Protein AF-A0A4V2XIB9-F1 (afdb_monomer_lite)

pLDDT: mean 86.99, std 10.64, range [28.17, 97.19]

Structure (mmCIF, N/CA/C/O backbone):
data_AF-A0A4V2XIB9-F1
#
_entry.id   AF-A0A4V2XIB9-F1
#
loop_
_atom_site.group_PDB
_atom_site.id
_atom_site.type_symbol
_atom_site.label_atom_id
_atom_site.label_alt_id
_atom_site.label_comp_id
_atom_site.label_asym_id
_atom_site.label_entity_id
_atom_site.label_seq_id
_atom_site.pdbx_PDB_ins_code
_atom_site.Cartn_x
_atom_site.Cartn_y
_atom_site.Cartn_z
_atom_site.occupancy
_atom_site.B_iso_or_equiv
_atom_site.auth_seq_id
_atom_site.auth_comp_id
_atom_site.auth_asym_id
_atom_site.auth_atom_id
_atom_site.pdbx_PDB_model_num
ATOM 1 N N . MET A 1 1 ? -15.356 -2.562 -6.612 1.00 30.31 1 MET A N 1
ATOM 2 C CA . MET A 1 1 ? -15.425 -3.950 -7.113 1.00 30.31 1 MET A CA 1
ATOM 3 C C . MET A 1 1 ? -16.083 -4.774 -6.014 1.00 30.31 1 MET A C 1
ATOM 5 O O . MET A 1 1 ? -15.637 -4.675 -4.880 1.00 30.31 1 MET A O 1
ATOM 9 N N . SER A 1 2 ? -17.211 -5.420 -6.312 1.00 28.17 2 SER A N 1
ATOM 10 C CA . SER A 1 2 ? -18.119 -6.075 -5.354 1.00 28.17 2 SER A CA 1
ATOM 11 C C . SER A 1 2 ? -17.688 -7.509 -5.031 1.00 28.17 2 SER A C 1
ATOM 13 O O . SER A 1 2 ? -17.329 -8.246 -5.949 1.00 28.17 2 SER A O 1
ATOM 15 N N . ILE A 1 3 ? -17.762 -7.908 -3.758 1.00 40.94 3 ILE A N 1
ATOM 16 C CA . ILE A 1 3 ? -17.517 -9.272 -3.271 1.00 40.94 3 ILE A CA 1
ATOM 17 C C . ILE A 1 3 ? -18.673 -9.678 -2.343 1.00 40.94 3 ILE A C 1
ATOM 19 O O . ILE A 1 3 ? -18.786 -9.161 -1.237 1.00 40.94 3 ILE A O 1
ATOM 23 N N . GLY A 1 4 ? -19.493 -10.640 -2.779 1.00 42.69 4 GLY A N 1
ATOM 24 C CA . GLY A 1 4 ? -20.603 -11.211 -2.004 1.00 42.69 4 GLY A CA 1
ATOM 25 C C . GLY A 1 4 ? -21.955 -11.085 -2.711 1.00 42.69 4 GLY A C 1
ATOM 26 O O . GLY A 1 4 ? -22.226 -10.094 -3.397 1.00 42.69 4 GLY A O 1
ATOM 27 N N . ALA A 1 5 ? -22.808 -12.109 -2.582 1.00 45.88 5 ALA A N 1
ATOM 28 C CA . ALA A 1 5 ? -24.185 -12.048 -3.068 1.00 45.88 5 ALA A CA 1
ATOM 29 C C . ALA A 1 5 ? -24.869 -10.811 -2.455 1.00 45.88 5 ALA A C 1
ATOM 31 O O . ALA A 1 5 ? -24.861 -10.668 -1.238 1.00 45.88 5 ALA A O 1
ATOM 32 N N . ASN A 1 6 ? -25.429 -9.939 -3.304 1.00 56.75 6 ASN A N 1
ATOM 33 C CA . ASN A 1 6 ? -26.055 -8.635 -2.991 1.00 56.75 6 ASN A CA 1
ATOM 34 C C . ASN A 1 6 ? -25.164 -7.377 -3.043 1.00 56.75 6 ASN A C 1
ATOM 36 O O . ASN A 1 6 ? -25.644 -6.295 -2.718 1.00 56.75 6 ASN A O 1
ATOM 40 N N . GLY A 1 7 ? -23.924 -7.459 -3.538 1.00 69.81 7 GLY A N 1
ATOM 41 C CA . GLY A 1 7 ? -23.110 -6.254 -3.770 1.00 69.81 7 GLY A CA 1
ATOM 42 C C . GLY A 1 7 ? -22.347 -5.757 -2.541 1.00 69.81 7 GLY A C 1
ATOM 43 O O . GLY A 1 7 ? -21.895 -4.611 -2.529 1.00 69.81 7 GLY A O 1
ATOM 44 N N . ASP A 1 8 ? -22.169 -6.628 -1.549 1.00 83.38 8 ASP A N 1
ATOM 45 C CA . ASP A 1 8 ? -21.283 -6.399 -0.412 1.00 83.38 8 ASP A CA 1
ATOM 46 C C . ASP A 1 8 ? -19.853 -6.096 -0.893 1.00 83.38 8 ASP A C 1
ATOM 48 O O . ASP A 1 8 ? -19.409 -6.528 -1.964 1.00 83.38 8 ASP A O 1
ATOM 52 N N . TYR A 1 9 ? -19.130 -5.272 -0.140 1.00 82.94 9 TYR A N 1
ATOM 53 C CA . TYR A 1 9 ? -17.723 -4.984 -0.403 1.00 82.94 9 TYR A CA 1
ATOM 54 C C . TYR A 1 9 ? -17.053 -4.374 0.820 1.00 82.94 9 TYR A C 1
ATOM 56 O O . TYR A 1 9 ? -17.678 -3.673 1.613 1.00 82.94 9 TYR A O 1
ATOM 64 N N . LYS A 1 10 ? -15.735 -4.554 0.908 1.00 84.88 10 LYS A N 1
ATOM 65 C CA . LYS A 1 10 ? -14.874 -3.748 1.769 1.00 84.88 10 LYS A CA 1
ATOM 66 C C . LYS A 1 10 ? -13.883 -2.990 0.899 1.00 84.88 10 LYS A C 1
ATOM 68 O O . LYS A 1 10 ? -13.186 -3.585 0.083 1.00 84.88 10 LYS A O 1
ATOM 73 N N . HIS A 1 11 ? -13.838 -1.675 1.055 1.00 87.00 11 HIS A N 1
ATOM 74 C CA . HIS A 1 11 ? -12.907 -0.805 0.352 1.00 87.00 11 HIS A CA 1
ATOM 75 C C . HIS A 1 11 ? -12.132 0.023 1.369 1.00 87.00 11 HIS A C 1
ATOM 77 O O . HIS A 1 11 ? -12.734 0.739 2.164 1.00 87.00 11 HIS A O 1
ATOM 83 N N . ALA A 1 12 ? -10.807 -0.080 1.343 1.00 85.88 12 ALA A N 1
ATOM 84 C CA . ALA A 1 12 ? -9.916 0.735 2.154 1.00 85.88 12 ALA A CA 1
ATOM 85 C C . ALA A 1 12 ? -9.068 1.612 1.230 1.00 85.88 12 ALA A C 1
ATOM 87 O O . ALA A 1 12 ? -8.475 1.114 0.272 1.00 85.88 12 ALA A O 1
ATOM 88 N N . ALA A 1 13 ? -9.030 2.909 1.517 1.00 86.81 13 ALA A N 1
ATOM 89 C CA . ALA A 1 13 ? -8.199 3.882 0.827 1.00 86.81 13 ALA A CA 1
ATOM 90 C C . ALA A 1 13 ? -7.360 4.632 1.859 1.00 86.81 13 ALA A C 1
ATOM 92 O O . ALA A 1 13 ? -7.905 5.214 2.797 1.00 86.81 13 ALA A O 1
ATOM 93 N N . GLU A 1 14 ? -6.043 4.633 1.678 1.00 85.75 14 GLU A N 1
ATOM 94 C CA . GLU A 1 14 ? -5.107 5.312 2.568 1.00 85.75 14 GLU A CA 1
ATOM 95 C C . GLU A 1 14 ? -4.236 6.284 1.780 1.00 85.75 14 GLU A C 1
ATOM 97 O O . GLU A 1 14 ? -3.678 5.943 0.738 1.00 85.75 14 GLU A O 1
ATOM 102 N N . THR A 1 15 ? -4.097 7.498 2.305 1.00 86.69 15 THR A N 1
ATOM 103 C CA . THR A 1 15 ? -3.163 8.504 1.803 1.00 86.69 15 THR A CA 1
ATOM 104 C C . THR A 1 15 ? -2.201 8.852 2.920 1.00 86.69 15 THR A C 1
ATOM 106 O O . THR A 1 15 ? -2.637 9.286 3.988 1.00 86.69 15 THR A O 1
ATOM 109 N N . ALA A 1 16 ? -0.902 8.708 2.674 1.00 86.81 16 ALA A N 1
ATOM 110 C CA . ALA A 1 16 ? 0.133 9.030 3.643 1.00 86.81 16 ALA A CA 1
ATOM 111 C C . ALA A 1 16 ? 1.246 9.885 3.030 1.00 86.81 16 ALA A C 1
ATOM 113 O O . ALA A 1 16 ? 1.669 9.665 1.897 1.00 86.81 16 ALA A O 1
ATOM 114 N N . SER A 1 17 ? 1.730 10.845 3.814 1.00 87.00 17 SER A N 1
ATOM 115 C CA . SER A 1 17 ? 2.901 11.666 3.512 1.00 87.00 17 SER A CA 1
ATOM 116 C C . SER A 1 17 ? 3.976 11.403 4.553 1.00 87.00 17 SER A C 1
ATOM 118 O O . SER A 1 17 ? 3.699 11.461 5.753 1.00 87.00 17 SER A O 1
ATOM 120 N N . PHE A 1 18 ? 5.202 11.166 4.092 1.00 86.94 18 PHE A N 1
ATOM 121 C CA . PHE A 1 18 ? 6.347 10.854 4.941 1.00 86.94 18 PHE A CA 1
ATOM 122 C C . PHE A 1 18 ? 7.463 11.871 4.726 1.00 86.94 18 PHE A C 1
ATOM 124 O O . PHE A 1 18 ? 7.785 12.234 3.597 1.00 86.94 18 PHE A O 1
ATOM 131 N N . THR A 1 19 ? 8.093 12.275 5.820 1.00 85.38 19 THR A N 1
ATOM 132 C CA . THR A 1 19 ? 9.362 12.998 5.827 1.00 85.38 19 THR A CA 1
ATOM 133 C C . THR A 1 19 ? 10.375 12.090 6.497 1.00 85.38 19 THR A C 1
ATOM 135 O O . THR A 1 19 ? 10.184 11.741 7.656 1.00 85.38 19 THR A O 1
ATOM 138 N N . LEU A 1 20 ? 11.441 11.697 5.798 1.00 80.00 20 LEU A N 1
ATOM 139 C CA . LEU A 1 20 ? 12.481 10.833 6.374 1.00 80.00 20 LEU A CA 1
ATOM 140 C C . LEU A 1 20 ? 13.608 11.641 7.049 1.00 80.00 20 LEU A C 1
ATOM 142 O O . LEU A 1 20 ? 14.178 11.192 8.039 1.00 80.00 20 LEU A O 1
ATOM 146 N N . TYR A 1 21 ? 13.897 12.851 6.557 1.00 77.38 21 TYR A N 1
ATOM 147 C CA . TYR A 1 21 ? 14.995 13.718 7.009 1.00 77.38 21 TYR A CA 1
ATOM 148 C C . TYR A 1 21 ? 14.558 15.202 7.046 1.00 77.38 21 TYR A C 1
ATOM 150 O O . TYR A 1 21 ? 13.732 15.588 6.219 1.00 77.38 21 TYR A O 1
ATOM 158 N N . PRO A 1 22 ? 15.076 16.066 7.956 1.00 79.19 22 PRO A N 1
ATOM 159 C CA . PRO A 1 22 ? 16.029 15.795 9.048 1.00 79.19 22 PRO A CA 1
ATOM 160 C C . PRO A 1 22 ? 15.400 15.145 10.284 1.00 79.19 22 PRO A C 1
ATOM 162 O O . PRO A 1 22 ? 16.111 14.695 11.178 1.00 79.19 22 PRO A O 1
ATOM 165 N N . LYS A 1 23 ? 14.069 15.098 10.356 1.00 82.62 23 LYS A N 1
ATOM 166 C CA . LYS A 1 23 ? 13.323 14.406 11.407 1.00 82.62 23 LYS A CA 1
ATOM 167 C C . LYS A 1 23 ? 12.206 13.604 10.767 1.00 82.62 23 LYS A C 1
ATOM 169 O O . LYS A 1 23 ? 11.521 14.118 9.885 1.00 82.62 23 LYS A O 1
ATOM 174 N N . PHE A 1 24 ? 12.011 12.381 11.254 1.00 84.81 24 PHE A N 1
ATOM 175 C CA . PHE A 1 24 ? 10.921 11.549 10.775 1.00 84.81 24 PHE A CA 1
ATOM 176 C C . PHE A 1 24 ? 9.571 12.158 11.142 1.00 84.81 24 PHE A C 1
ATOM 178 O O . PHE A 1 24 ? 9.319 12.474 12.310 1.00 84.81 24 PHE A O 1
ATOM 185 N N . ALA A 1 25 ? 8.716 12.307 10.140 1.00 90.12 25 ALA A N 1
ATOM 186 C CA . ALA A 1 25 ? 7.326 12.669 10.325 1.00 90.12 25 ALA A CA 1
ATOM 187 C C . ALA A 1 25 ? 6.450 11.875 9.360 1.00 90.12 25 ALA A C 1
ATOM 189 O O . ALA A 1 25 ? 6.860 11.565 8.244 1.00 90.12 25 ALA A O 1
ATOM 190 N N . MET A 1 26 ? 5.234 11.576 9.794 1.00 90.69 26 MET A N 1
ATOM 191 C CA . MET A 1 26 ? 4.232 10.891 8.991 1.00 90.69 26 MET A CA 1
ATOM 192 C C . MET A 1 26 ? 2.880 11.546 9.228 1.00 90.69 26 MET A C 1
ATOM 194 O O . MET A 1 26 ? 2.538 11.870 10.363 1.00 90.69 26 MET A O 1
ATOM 198 N N . ASN A 1 27 ? 2.100 11.719 8.171 1.00 90.62 27 ASN A N 1
ATOM 199 C CA . ASN A 1 27 ? 0.690 12.060 8.271 1.00 90.62 27 ASN A CA 1
ATOM 200 C C . ASN A 1 27 ? -0.087 11.157 7.320 1.00 90.62 27 ASN A C 1
ATOM 202 O O . ASN A 1 27 ? 0.064 11.277 6.107 1.00 90.62 27 ASN A O 1
ATOM 206 N N . ALA A 1 28 ? -0.875 10.249 7.883 1.00 90.62 28 ALA A N 1
ATOM 207 C CA . ALA A 1 28 ? -1.674 9.277 7.162 1.00 90.62 28 ALA A CA 1
ATOM 208 C C . ALA A 1 28 ? -3.156 9.472 7.478 1.00 90.62 28 ALA A C 1
ATOM 210 O O . ALA A 1 28 ? -3.538 9.710 8.625 1.00 90.62 28 ALA A O 1
ATOM 211 N N . THR A 1 29 ? -4.000 9.365 6.459 1.00 91.56 29 THR A N 1
ATOM 212 C CA . THR A 1 29 ? -5.456 9.304 6.587 1.00 91.56 29 THR A CA 1
ATOM 213 C C . THR A 1 29 ? -5.950 8.074 5.846 1.00 91.56 29 THR A C 1
ATOM 215 O O . THR A 1 29 ? -5.715 7.946 4.647 1.00 91.56 29 THR A O 1
ATOM 218 N N . GLY A 1 30 ? -6.637 7.196 6.566 1.00 90.81 30 GLY A N 1
ATOM 219 C CA . GLY A 1 30 ? -7.289 6.011 6.032 1.00 90.81 30 GLY A CA 1
ATOM 220 C C . GLY A 1 30 ? -8.801 6.158 6.071 1.00 90.81 30 GLY A C 1
ATOM 221 O O . GLY A 1 30 ? -9.362 6.712 7.016 1.00 90.81 30 GLY A O 1
ATOM 222 N N . VAL A 1 31 ? -9.477 5.664 5.046 1.00 90.81 31 VAL A N 1
ATOM 223 C CA . VAL A 1 31 ? -10.932 5.567 4.986 1.00 90.81 31 VAL A CA 1
ATOM 224 C C . VAL A 1 31 ? -11.280 4.137 4.621 1.00 90.81 31 VAL A C 1
ATOM 226 O O . VAL A 1 31 ? -10.934 3.676 3.537 1.00 90.81 31 VAL A O 1
ATOM 229 N N . THR A 1 32 ? -11.994 3.456 5.511 1.00 90.12 32 THR A N 1
ATOM 230 C CA . THR A 1 32 ? -12.557 2.132 5.242 1.00 90.12 32 THR A CA 1
ATOM 231 C C . THR A 1 32 ? -14.064 2.247 5.083 1.00 90.12 32 THR A C 1
ATOM 233 O O . THR A 1 32 ? -14.739 2.869 5.903 1.00 90.12 32 THR A O 1
ATOM 236 N N . GLN A 1 33 ? -14.587 1.648 4.023 1.00 90.50 33 GLN A N 1
ATOM 237 C CA . GLN A 1 33 ? -16.006 1.505 3.743 1.00 90.50 33 GLN A CA 1
ATOM 238 C C . GLN A 1 33 ? -16.358 0.025 3.690 1.00 90.50 33 GLN A C 1
ATOM 240 O O . GLN A 1 33 ? -15.691 -0.731 2.984 1.00 90.50 33 GLN A O 1
ATOM 245 N N . THR A 1 34 ? -17.414 -0.365 4.393 1.00 89.19 34 THR A N 1
ATOM 246 C CA . THR A 1 34 ? -17.933 -1.734 4.367 1.00 89.19 34 THR A CA 1
ATOM 247 C C . THR A 1 34 ? -19.412 -1.682 4.019 1.00 89.19 34 THR A C 1
ATOM 249 O O . THR A 1 34 ? -20.192 -1.100 4.769 1.00 89.19 34 THR A O 1
ATOM 252 N N . MET A 1 35 ? -19.778 -2.264 2.880 1.00 87.88 35 MET A N 1
ATOM 253 C CA . MET A 1 35 ? -21.156 -2.585 2.523 1.00 87.88 35 MET A CA 1
ATOM 254 C C . MET A 1 35 ? -21.415 -4.029 2.934 1.00 87.88 35 MET A C 1
ATOM 256 O O . MET A 1 35 ? -20.736 -4.926 2.428 1.00 87.88 35 MET A O 1
ATOM 260 N N . GLN A 1 36 ? -22.358 -4.241 3.844 1.00 87.88 36 GLN A N 1
ATOM 261 C CA . GLN A 1 36 ? -22.766 -5.574 4.272 1.00 87.88 36 GLN A CA 1
ATOM 262 C C . GLN A 1 36 ? -24.281 -5.621 4.439 1.00 87.88 36 GLN A C 1
ATOM 264 O O . GLN A 1 36 ? -24.848 -4.824 5.184 1.00 87.88 36 GLN A O 1
ATOM 269 N N .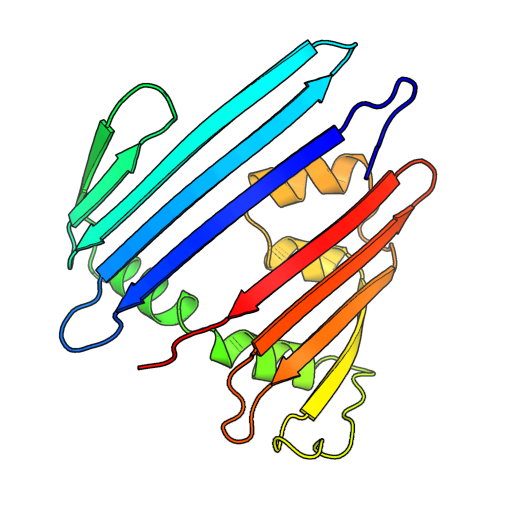 GLY A 1 37 ? -24.948 -6.538 3.738 1.00 84.38 37 GLY A N 1
ATOM 270 C CA . GLY A 1 37 ? -26.397 -6.718 3.864 1.00 84.38 37 GLY A CA 1
ATOM 271 C C . GLY A 1 37 ? -27.212 -5.472 3.492 1.00 84.38 37 GLY A C 1
ATOM 272 O O . GLY A 1 37 ? -28.302 -5.275 4.022 1.00 84.38 37 GLY A O 1
ATOM 273 N N . GLY A 1 38 ? -26.683 -4.623 2.605 1.00 86.00 38 GLY A N 1
ATOM 274 C CA . GLY A 1 38 ? -27.307 -3.359 2.196 1.00 86.00 38 GLY A CA 1
ATOM 275 C C . GLY A 1 38 ? -27.030 -2.161 3.113 1.00 86.00 38 GLY A C 1
ATOM 276 O O . GLY A 1 38 ? -27.500 -1.062 2.818 1.00 86.00 38 GLY A O 1
ATOM 277 N N . GLU A 1 39 ? -26.256 -2.331 4.188 1.00 87.88 39 GLU A N 1
ATOM 278 C CA . GLU A 1 39 ? -25.836 -1.243 5.072 1.00 87.88 39 GLU A CA 1
ATOM 279 C C . GLU A 1 39 ? -24.388 -0.822 4.784 1.00 87.88 39 GLU A C 1
ATOM 281 O O . GLU A 1 39 ? -23.475 -1.650 4.766 1.00 87.88 39 GLU A O 1
ATOM 286 N N . LEU A 1 40 ? -24.173 0.482 4.567 1.00 89.75 40 LEU A N 1
ATOM 287 C CA . LEU A 1 40 ? -22.850 1.061 4.335 1.00 89.75 40 LEU A CA 1
ATOM 288 C C . LEU A 1 40 ? -22.319 1.724 5.606 1.00 89.75 40 LEU A C 1
ATOM 290 O O . LEU A 1 40 ? -22.800 2.779 6.019 1.00 89.75 40 LEU A O 1
ATOM 294 N N . THR A 1 41 ? -21.242 1.173 6.152 1.00 92.19 41 THR A N 1
ATOM 295 C CA . THR A 1 41 ? -20.471 1.795 7.233 1.00 92.19 41 THR A CA 1
ATOM 296 C C . THR A 1 41 ? -19.212 2.458 6.678 1.00 92.19 41 THR A C 1
ATOM 298 O O . THR A 1 41 ? -18.602 1.976 5.719 1.00 92.19 41 THR A O 1
ATOM 301 N N . LYS A 1 42 ? -18.817 3.597 7.261 1.00 92.81 42 LYS A N 1
ATOM 302 C CA . LYS A 1 42 ? -17.605 4.337 6.884 1.00 92.81 42 LYS A CA 1
ATOM 303 C C . LYS A 1 42 ? -16.833 4.750 8.130 1.00 92.81 42 LYS A C 1
ATOM 305 O O . LYS A 1 42 ? -17.351 5.494 8.955 1.00 92.81 42 LYS A O 1
ATOM 310 N N . ILE A 1 43 ? -15.573 4.343 8.206 1.00 91.00 43 ILE A N 1
ATOM 311 C CA . ILE A 1 43 ? -14.658 4.683 9.298 1.00 91.00 43 ILE A CA 1
ATOM 312 C C . ILE A 1 43 ? -13.491 5.477 8.714 1.00 91.00 43 ILE A C 1
ATOM 314 O O . ILE A 1 43 ? -12.903 5.077 7.710 1.00 91.00 43 ILE A O 1
ATOM 318 N N . THR A 1 44 ? -13.172 6.623 9.320 1.00 91.06 44 THR A N 1
ATOM 319 C CA . THR A 1 44 ? -12.008 7.442 8.946 1.00 91.06 44 THR A CA 1
ATOM 320 C C . THR A 1 44 ? -10.986 7.411 10.065 1.00 91.06 44 THR A C 1
ATOM 322 O O . THR A 1 44 ? -11.269 7.862 11.168 1.00 91.06 44 THR A O 1
ATOM 325 N N . GLN A 1 45 ? -9.787 6.941 9.760 1.00 90.88 45 GLN A N 1
ATOM 326 C CA . GLN A 1 45 ? -8.676 6.855 10.692 1.00 90.88 45 GLN A CA 1
ATOM 327 C C . GLN A 1 45 ? -7.585 7.842 10.296 1.00 90.88 45 GLN A C 1
ATOM 329 O O . GLN A 1 45 ? -7.413 8.166 9.118 1.00 90.88 45 GLN A O 1
ATOM 334 N N . LYS A 1 46 ? -6.845 8.351 11.280 1.00 93.38 46 LYS A N 1
ATOM 335 C CA . LYS A 1 46 ? -5.692 9.224 11.031 1.00 93.38 46 LYS A CA 1
ATOM 336 C C . LYS A 1 46 ? -4.529 8.825 11.909 1.00 93.38 46 LYS A C 1
ATOM 338 O O . LYS A 1 46 ? -4.722 8.515 13.079 1.00 93.38 46 LYS A O 1
ATOM 343 N N . VAL A 1 47 ? -3.320 8.904 11.373 1.00 92.88 47 VAL A N 1
ATOM 344 C CA . VAL A 1 47 ? -2.094 8.707 12.144 1.00 92.88 47 VAL A CA 1
ATOM 345 C C . VAL A 1 47 ? -1.146 9.856 11.854 1.00 92.88 47 VAL A C 1
ATOM 347 O O . VAL A 1 47 ? -0.849 10.155 10.702 1.00 92.88 47 VAL A O 1
ATOM 350 N N . ILE A 1 48 ? -0.664 10.505 12.909 1.00 93.00 48 ILE A N 1
ATOM 351 C CA . ILE A 1 48 ? 0.332 11.570 12.831 1.00 93.00 48 ILE A CA 1
ATOM 352 C C . ILE A 1 48 ? 1.528 11.155 13.679 1.00 93.00 48 ILE A C 1
ATOM 354 O O . ILE A 1 48 ? 1.385 10.921 14.877 1.00 93.00 48 ILE A O 1
ATOM 358 N N . VAL A 1 49 ? 2.709 11.105 13.070 1.00 92.19 49 VAL A N 1
ATOM 359 C CA . VAL A 1 49 ? 3.983 10.897 13.763 1.00 92.19 49 VAL A CA 1
ATOM 360 C C . VAL A 1 49 ? 4.846 12.137 13.588 1.00 92.19 49 VAL A C 1
ATOM 362 O O . VAL A 1 49 ? 4.972 12.663 12.484 1.00 92.19 49 VAL A O 1
ATOM 365 N N . SER A 1 50 ? 5.449 12.607 14.677 1.00 91.56 50 SER A N 1
ATOM 366 C CA . SER A 1 50 ? 6.439 13.686 14.667 1.00 91.56 50 SER A CA 1
ATOM 367 C C . SER A 1 50 ? 7.548 13.360 15.661 1.00 91.56 50 SER A C 1
ATOM 369 O O . SER A 1 50 ? 7.350 13.416 16.881 1.00 91.56 50 SER A O 1
ATOM 371 N N . GLY A 1 51 ? 8.713 12.956 15.147 1.00 87.88 51 GLY A N 1
ATOM 372 C CA . GLY A 1 51 ? 9.760 12.356 15.970 1.00 87.88 51 GLY A CA 1
ATOM 373 C C . GLY A 1 51 ? 9.242 11.094 16.664 1.00 87.88 51 GLY A C 1
ATOM 374 O O . GLY A 1 51 ? 8.788 10.170 16.001 1.00 87.88 51 GLY A O 1
ATOM 375 N N . GLN A 1 52 ? 9.289 11.063 17.998 1.00 91.38 52 GLN A N 1
ATOM 376 C CA . GLN A 1 52 ? 8.776 9.943 18.799 1.00 91.38 52 GLN A CA 1
ATOM 377 C C . GLN A 1 52 ? 7.286 10.059 19.145 1.00 91.38 52 GLN A C 1
ATOM 379 O O . GLN A 1 52 ? 6.708 9.099 19.640 1.00 91.38 52 GLN A O 1
ATOM 384 N N . ASN A 1 53 ? 6.645 11.206 18.920 1.00 94.00 53 ASN A N 1
ATOM 385 C CA . ASN A 1 53 ? 5.239 11.371 19.279 1.00 94.00 53 ASN A CA 1
ATOM 386 C C . ASN A 1 53 ? 4.347 10.752 18.206 1.00 94.00 53 ASN A C 1
ATOM 388 O O . ASN A 1 53 ? 4.456 11.127 17.038 1.00 94.00 53 ASN A O 1
ATOM 392 N N . LEU A 1 54 ? 3.440 9.867 18.616 1.00 93.94 54 LEU A N 1
ATOM 393 C CA . LEU A 1 54 ? 2.406 9.282 17.772 1.00 93.94 54 LEU A CA 1
ATOM 394 C C . LEU A 1 54 ? 1.033 9.748 18.250 1.00 93.94 54 LEU A C 1
ATOM 396 O O . LEU A 1 54 ? 0.718 9.679 19.437 1.00 93.94 54 LEU A O 1
ATOM 400 N N . LYS A 1 55 ? 0.199 10.201 17.314 1.00 95.56 55 LYS A N 1
ATOM 401 C CA . LYS A 1 55 ? -1.219 10.484 17.537 1.00 95.56 55 LYS A CA 1
ATOM 402 C C . LYS A 1 55 ? -2.054 9.659 16.571 1.00 95.56 55 LYS A C 1
ATOM 404 O O . LYS A 1 55 ? -1.843 9.745 15.364 1.00 95.56 55 LYS A O 1
ATOM 409 N N . GLY A 1 56 ? -3.000 8.897 17.101 1.00 93.94 56 GLY A N 1
ATOM 410 C CA . GLY A 1 56 ? -3.938 8.093 16.322 1.00 93.94 56 GLY A CA 1
ATOM 411 C C . GLY A 1 56 ? -5.366 8.586 16.515 1.00 93.94 56 GLY A C 1
ATOM 412 O O . GLY A 1 56 ? -5.757 8.885 17.637 1.00 93.94 56 GLY A O 1
ATOM 413 N N . PHE A 1 57 ? -6.138 8.668 15.440 1.00 93.12 57 PHE A N 1
ATOM 414 C CA . PHE A 1 57 ? -7.586 8.840 15.462 1.00 93.12 57 PHE A CA 1
ATOM 415 C C . PHE A 1 57 ? -8.220 7.552 14.948 1.00 93.12 57 PHE A C 1
ATOM 417 O O . PHE A 1 57 ? -7.928 7.148 13.822 1.00 93.12 57 PHE A O 1
ATOM 424 N N . ASP A 1 58 ? -9.055 6.914 15.762 1.00 89.50 58 ASP A N 1
ATOM 425 C CA . ASP A 1 58 ? -9.685 5.621 15.455 1.00 89.50 58 ASP A CA 1
ATOM 426 C C . ASP A 1 58 ? -11.024 5.745 14.705 1.00 89.50 58 ASP A C 1
ATOM 428 O O . ASP A 1 58 ? -11.575 4.739 14.265 1.00 89.50 58 ASP A O 1
ATOM 432 N N . GLY A 1 59 ? -11.514 6.971 14.509 1.00 88.00 59 GLY A N 1
ATOM 433 C CA . GLY A 1 59 ? -12.848 7.256 13.979 1.00 88.00 59 GLY A CA 1
ATOM 434 C C . GLY A 1 59 ? -13.731 7.998 14.977 1.00 88.00 59 GLY A C 1
ATOM 435 O O . GLY A 1 59 ? -14.654 8.695 14.561 1.00 88.00 59 GLY A O 1
ATOM 436 N N . GLU A 1 60 ? -13.399 7.930 16.267 1.00 92.31 60 GLU A N 1
ATOM 437 C CA . GLU A 1 60 ? -14.186 8.529 17.345 1.00 92.31 60 GLU A CA 1
ATOM 438 C C . GLU A 1 60 ? -13.344 9.457 18.218 1.00 92.31 60 GLU A C 1
ATOM 440 O O . GLU A 1 60 ? -13.764 10.570 18.545 1.00 92.31 60 GLU A O 1
ATOM 445 N N . LYS A 1 61 ? -12.126 9.040 18.576 1.00 94.06 61 LYS A N 1
ATOM 446 C CA . LYS A 1 61 ? -11.274 9.770 19.517 1.00 94.06 61 LYS A CA 1
ATOM 447 C C . LYS A 1 61 ? -9.814 9.786 19.103 1.00 94.06 61 LYS A C 1
ATOM 449 O O . LYS A 1 61 ? -9.310 8.919 18.395 1.00 94.06 61 LYS A O 1
ATOM 454 N N . TRP A 1 62 ? -9.115 10.802 19.600 1.00 96.31 62 TRP A N 1
ATOM 455 C CA . TRP A 1 62 ? -7.666 10.884 19.495 1.00 96.31 62 TRP A CA 1
ATOM 456 C C . TRP A 1 62 ? -7.005 10.184 20.676 1.00 96.31 62 TRP A C 1
ATOM 458 O O . TRP A 1 62 ? -7.329 10.444 21.833 1.00 96.31 62 TRP A O 1
ATOM 468 N N . THR A 1 63 ? -6.022 9.352 20.371 1.00 95.81 63 THR A N 1
ATOM 469 C CA . THR A 1 63 ? -5.077 8.786 21.327 1.00 95.81 63 THR A CA 1
ATOM 470 C C . THR A 1 63 ? -3.683 9.319 21.029 1.00 95.81 63 THR A C 1
ATOM 472 O O . THR A 1 63 ? -3.372 9.715 19.901 1.00 95.81 63 THR A O 1
ATOM 475 N N . GLN A 1 64 ? -2.843 9.376 22.058 1.00 96.19 64 GLN A N 1
ATOM 476 C CA . GLN A 1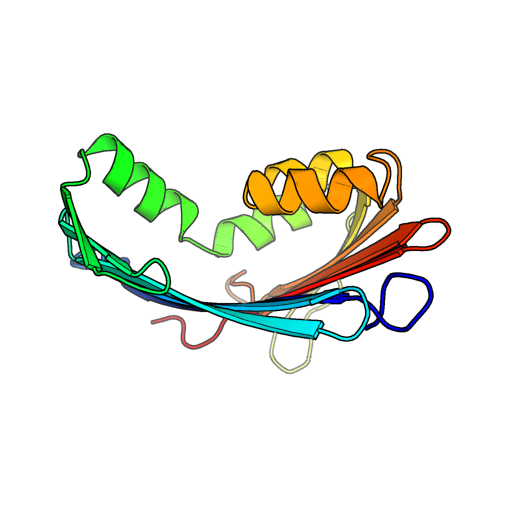 64 ? -1.458 9.802 21.930 1.00 96.19 64 GLN A CA 1
ATOM 477 C C . GLN A 1 64 ? -0.561 8.843 22.701 1.00 96.19 64 GLN A C 1
ATOM 479 O O . GLN A 1 64 ? -0.880 8.445 23.820 1.00 96.19 64 GLN A O 1
ATOM 484 N N . SER A 1 65 ? 0.566 8.491 22.098 1.00 93.81 65 SER A N 1
ATOM 485 C CA . SER A 1 65 ? 1.596 7.662 22.708 1.00 93.81 65 SER A CA 1
ATOM 486 C C . SER A 1 65 ? 2.984 8.125 22.268 1.00 93.81 65 SER A C 1
ATOM 488 O O . SER A 1 65 ? 3.136 8.932 21.345 1.00 93.81 65 SER A O 1
ATOM 490 N N . THR A 1 66 ? 4.004 7.618 22.953 1.00 95.25 66 THR A N 1
ATOM 491 C CA . THR A 1 66 ? 5.403 7.866 22.612 1.00 95.25 66 THR A CA 1
ATOM 492 C C . THR A 1 66 ? 6.007 6.575 22.090 1.00 95.25 66 THR A C 1
ATOM 494 O O . THR A 1 66 ? 6.014 5.556 22.780 1.00 95.25 66 THR A O 1
ATOM 497 N N . LEU A 1 67 ? 6.517 6.622 20.866 1.00 91.00 67 LEU A N 1
ATOM 498 C CA . LEU A 1 67 ? 7.257 5.540 20.243 1.00 91.00 67 LEU A CA 1
ATOM 499 C C . LEU A 1 67 ? 8.596 5.360 20.955 1.00 91.00 67 LEU A C 1
ATOM 501 O O . LEU A 1 67 ? 9.347 6.315 21.168 1.00 91.00 67 LEU A O 1
ATOM 505 N N . THR A 1 68 ? 8.935 4.112 21.255 1.00 93.62 68 THR A N 1
ATOM 506 C CA . THR A 1 68 ? 10.302 3.753 21.636 1.00 93.62 68 THR A CA 1
ATOM 507 C C . THR A 1 68 ? 11.258 3.994 20.463 1.00 93.62 68 THR A C 1
ATOM 509 O O . THR A 1 68 ? 10.848 4.036 19.301 1.00 93.62 68 THR A O 1
ATOM 512 N N . ALA A 1 69 ? 12.560 4.105 20.742 1.00 89.81 69 ALA A N 1
ATOM 513 C CA . ALA A 1 69 ? 13.571 4.250 19.692 1.00 89.81 69 ALA A CA 1
ATOM 514 C C . ALA A 1 69 ? 13.520 3.102 18.661 1.00 89.81 69 ALA A C 1
ATOM 516 O O . ALA A 1 69 ? 13.634 3.348 17.463 1.00 89.81 69 ALA A O 1
ATOM 517 N N . ALA A 1 70 ? 13.271 1.867 19.112 1.00 90.50 70 ALA A N 1
ATOM 518 C CA . ALA A 1 70 ? 13.139 0.702 18.237 1.00 90.50 70 ALA A CA 1
ATOM 519 C C . ALA A 1 70 ? 11.902 0.789 17.324 1.00 90.50 70 ALA A C 1
ATOM 521 O O . ALA A 1 70 ? 11.994 0.505 16.128 1.00 90.50 70 ALA A O 1
ATOM 522 N N . GLN A 1 71 ? 10.757 1.231 17.859 1.00 89.31 71 GLN A N 1
ATOM 523 C CA . GLN A 1 71 ? 9.533 1.435 17.074 1.00 89.31 71 GLN A CA 1
ATOM 524 C C . GLN A 1 71 ? 9.702 2.560 16.048 1.00 89.31 71 GLN A C 1
ATOM 526 O O . GLN A 1 71 ? 9.300 2.402 14.897 1.00 89.31 71 GLN A O 1
ATOM 531 N N . LEU A 1 72 ? 10.343 3.667 16.434 1.00 87.19 72 LEU A N 1
ATOM 532 C CA . LEU A 1 72 ? 10.632 4.769 15.519 1.00 87.19 72 LEU A CA 1
ATOM 533 C C . LEU A 1 72 ? 11.564 4.332 14.381 1.00 87.19 72 LEU A C 1
ATOM 535 O O . LEU A 1 72 ? 11.279 4.618 13.222 1.00 87.19 72 LEU A O 1
ATOM 539 N N . ASN A 1 73 ? 12.640 3.606 14.692 1.00 86.19 73 ASN A N 1
ATOM 540 C CA . ASN A 1 73 ? 13.564 3.094 13.679 1.00 86.19 73 ASN A CA 1
ATOM 541 C C . ASN A 1 73 ? 12.879 2.106 12.716 1.00 86.19 73 ASN A C 1
ATOM 543 O O . ASN A 1 73 ? 13.122 2.131 11.509 1.00 86.19 73 ASN A O 1
ATOM 547 N N . THR A 1 74 ? 11.985 1.264 13.241 1.00 85.56 74 THR A N 1
ATOM 548 C CA . THR A 1 74 ? 11.187 0.333 12.430 1.00 85.56 74 THR A CA 1
ATOM 549 C C . THR A 1 74 ? 10.284 1.093 11.462 1.00 85.56 74 THR A C 1
ATOM 551 O O . THR A 1 74 ? 10.326 0.825 10.265 1.00 85.56 74 THR A O 1
ATOM 554 N N . LEU A 1 75 ? 9.540 2.094 11.949 1.00 84.12 75 LEU A N 1
ATOM 555 C CA . LEU A 1 75 ? 8.692 2.937 11.103 1.00 84.12 75 LEU A CA 1
ATOM 556 C C . LEU A 1 75 ? 9.501 3.659 10.025 1.00 84.12 75 LEU A C 1
ATOM 558 O O . LEU A 1 75 ? 9.106 3.643 8.865 1.00 84.12 75 LEU A O 1
ATOM 562 N N . GLN A 1 76 ? 10.647 4.242 10.379 1.00 82.56 76 GLN A N 1
ATOM 563 C CA . GLN A 1 76 ? 11.535 4.902 9.418 1.00 82.56 76 GLN A CA 1
ATOM 564 C C . GLN A 1 76 ? 11.994 3.951 8.310 1.00 82.56 76 GLN A C 1
ATOM 566 O O . GLN A 1 76 ? 11.942 4.307 7.136 1.00 82.56 76 GLN A O 1
ATOM 571 N N . THR A 1 77 ? 12.411 2.741 8.684 1.00 80.25 77 THR A N 1
ATOM 572 C CA . THR A 1 77 ? 12.942 1.745 7.745 1.00 80.25 77 THR A CA 1
ATOM 573 C C . THR A 1 77 ? 11.851 1.201 6.827 1.00 80.25 77 THR A C 1
ATOM 575 O O . THR A 1 77 ? 12.070 1.074 5.627 1.00 80.25 77 THR A O 1
ATOM 578 N N . GLN A 1 78 ? 10.672 0.900 7.374 1.00 79.62 78 GLN A N 1
ATOM 579 C CA . GLN A 1 78 ? 9.552 0.332 6.617 1.00 79.62 78 GLN A CA 1
ATOM 580 C C . GLN A 1 78 ? 8.802 1.371 5.772 1.00 79.62 78 GLN A C 1
ATOM 582 O O . GLN A 1 78 ? 8.105 1.002 4.834 1.00 79.62 78 GLN A O 1
ATOM 587 N N . SER A 1 79 ? 8.950 2.665 6.074 1.00 80.38 79 SER A N 1
ATOM 588 C CA . SER A 1 79 ? 8.325 3.745 5.296 1.00 80.38 79 SER A CA 1
ATOM 589 C C . SER A 1 79 ? 9.075 4.080 4.005 1.00 80.38 79 SER A C 1
ATOM 591 O O . SER A 1 79 ? 8.590 4.908 3.239 1.00 80.38 79 SER A O 1
ATOM 593 N N . ASP A 1 80 ? 10.256 3.502 3.755 1.00 82.75 80 ASP A N 1
ATOM 594 C CA . ASP A 1 80 ? 10.991 3.723 2.510 1.00 82.75 80 ASP A CA 1
ATOM 595 C C . ASP A 1 80 ? 10.410 2.862 1.377 1.00 82.75 80 ASP A C 1
ATOM 597 O O . ASP A 1 80 ? 10.664 1.654 1.314 1.00 82.75 80 ASP A O 1
ATOM 601 N N . PRO A 1 81 ? 9.676 3.460 0.424 1.00 82.38 81 PRO A N 1
ATOM 602 C CA . PRO A 1 81 ? 8.979 2.690 -0.594 1.00 82.38 81 PRO A CA 1
ATOM 603 C C . PRO A 1 81 ? 9.935 2.040 -1.601 1.00 82.38 81 PRO A C 1
ATOM 605 O O . PRO A 1 81 ? 9.527 1.136 -2.323 1.00 82.38 81 PRO A O 1
ATOM 608 N N . ARG A 1 82 ? 11.219 2.430 -1.648 1.00 85.25 82 ARG A N 1
ATOM 609 C CA . ARG A 1 82 ? 12.213 1.790 -2.529 1.00 85.25 82 ARG A CA 1
ATOM 610 C C . ARG A 1 82 ? 12.357 0.298 -2.240 1.00 85.25 82 ARG A C 1
ATOM 612 O O . ARG A 1 82 ? 12.681 -0.464 -3.147 1.00 85.25 82 ARG A O 1
ATOM 619 N N . GLN A 1 83 ? 12.069 -0.130 -1.008 1.00 83.81 83 GLN A N 1
ATOM 620 C CA . GLN A 1 83 ? 12.073 -1.544 -0.637 1.00 83.81 83 GLN A CA 1
ATOM 621 C C . GLN A 1 83 ? 11.107 -2.379 -1.486 1.00 83.81 83 GLN A C 1
ATOM 623 O O . GLN A 1 83 ? 11.426 -3.526 -1.788 1.00 83.81 83 GLN A O 1
ATOM 628 N N . PHE A 1 84 ? 9.985 -1.813 -1.950 1.00 87.00 84 PHE A N 1
ATOM 629 C CA . PHE A 1 84 ? 9.055 -2.527 -2.827 1.00 87.00 84 PHE A CA 1
ATOM 630 C C . PHE A 1 84 ? 9.677 -2.875 -4.179 1.00 87.00 84 PHE A C 1
ATOM 632 O O . PHE A 1 84 ? 9.506 -4.001 -4.642 1.00 87.00 84 PHE A O 1
ATOM 639 N N . THR A 1 85 ? 10.435 -1.953 -4.782 1.00 88.88 85 THR A N 1
ATOM 640 C CA . THR A 1 85 ? 11.128 -2.201 -6.056 1.00 88.88 85 THR A CA 1
ATOM 641 C C . THR A 1 85 ? 12.121 -3.349 -5.916 1.00 88.88 85 THR A C 1
ATOM 643 O O . THR A 1 85 ? 12.125 -4.257 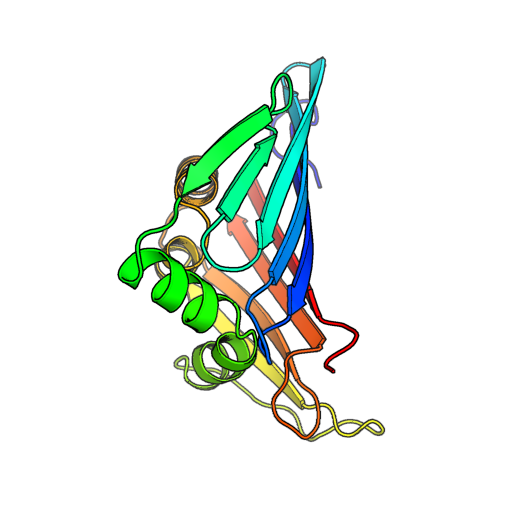-6.741 1.00 88.88 85 THR A O 1
ATOM 646 N N . PHE A 1 86 ? 12.925 -3.357 -4.846 1.00 86.62 86 PHE A N 1
ATOM 647 C CA . PHE A 1 86 ? 13.875 -4.446 -4.592 1.00 86.62 86 PHE A CA 1
ATOM 648 C C . PHE A 1 86 ? 13.168 -5.771 -4.307 1.00 86.62 86 PHE A C 1
ATOM 650 O O . PHE A 1 86 ? 13.552 -6.803 -4.849 1.00 86.62 86 PHE A O 1
ATOM 657 N N . MET A 1 87 ? 12.125 -5.754 -3.481 1.00 85.81 87 MET A N 1
ATOM 658 C CA . MET A 1 87 ? 11.383 -6.956 -3.118 1.00 85.81 87 MET A CA 1
ATOM 659 C C . MET A 1 87 ? 10.700 -7.584 -4.335 1.00 85.81 87 MET A C 1
ATOM 661 O O . MET A 1 87 ? 10.893 -8.765 -4.585 1.00 85.81 87 MET A O 1
ATOM 665 N N . ILE A 1 88 ? 9.944 -6.809 -5.119 1.00 87.31 88 ILE A N 1
ATOM 666 C CA . ILE A 1 88 ? 9.235 -7.317 -6.305 1.00 87.31 88 ILE A CA 1
ATOM 667 C C . ILE A 1 88 ? 10.224 -7.668 -7.420 1.00 87.31 88 ILE A C 1
ATOM 669 O O . ILE A 1 88 ? 10.101 -8.723 -8.040 1.00 87.31 88 ILE A O 1
ATOM 673 N N . GLY A 1 89 ? 11.254 -6.843 -7.628 1.00 86.25 89 GLY A N 1
ATOM 674 C CA . GLY A 1 89 ? 12.309 -7.081 -8.615 1.00 86.25 89 GLY A CA 1
ATOM 675 C C . GLY A 1 89 ? 13.109 -8.370 -8.390 1.00 86.25 89 GLY A C 1
ATOM 676 O O . GLY A 1 89 ? 13.723 -8.869 -9.326 1.00 86.25 89 GLY A O 1
ATOM 677 N N . THR A 1 90 ? 13.096 -8.921 -7.173 1.00 86.69 90 THR A N 1
ATOM 678 C CA . THR A 1 90 ? 13.841 -10.138 -6.802 1.00 86.69 90 THR A CA 1
ATOM 679 C C . THR A 1 90 ? 12.964 -11.378 -6.646 1.00 86.69 90 THR A C 1
ATOM 681 O O . THR A 1 90 ? 13.481 -12.455 -6.338 1.00 86.69 90 THR A O 1
ATOM 684 N N . LEU A 1 91 ? 11.650 -11.271 -6.875 1.00 85.38 91 LEU A N 1
ATOM 685 C CA . LEU A 1 91 ? 10.781 -12.442 -6.844 1.00 85.38 91 LEU A CA 1
ATOM 686 C C . LEU A 1 91 ? 11.120 -13.401 -8.001 1.00 85.38 91 LEU A C 1
ATOM 688 O O . LEU A 1 91 ? 11.409 -12.968 -9.121 1.00 85.38 91 LEU A O 1
ATOM 692 N N . PRO A 1 92 ? 11.073 -14.724 -7.768 1.00 82.19 92 PRO A N 1
ATOM 693 C CA . PRO A 1 92 ? 11.213 -15.692 -8.845 1.00 82.19 92 PRO A CA 1
ATOM 694 C C . PRO A 1 92 ? 10.150 -15.475 -9.927 1.00 82.19 92 PRO A C 1
ATOM 696 O O . PRO A 1 92 ? 8.961 -15.386 -9.626 1.00 82.19 92 PRO A O 1
ATOM 699 N N . GLY A 1 93 ? 10.580 -15.424 -11.189 1.00 85.00 93 GLY A N 1
ATOM 700 C CA . GLY A 1 93 ? 9.679 -15.219 -12.326 1.00 85.00 93 GLY A CA 1
ATOM 701 C C . GLY A 1 93 ? 9.296 -13.760 -12.585 1.00 85.00 93 GLY A C 1
ATOM 702 O O . GLY A 1 93 ? 8.452 -13.521 -13.446 1.00 85.00 93 GLY A O 1
ATOM 703 N N . THR A 1 94 ? 9.906 -12.794 -11.890 1.00 92.31 94 THR A N 1
ATOM 704 C CA . THR A 1 94 ? 9.755 -11.379 -12.239 1.00 92.31 94 THR A CA 1
ATOM 705 C C . THR A 1 94 ? 10.342 -11.096 -13.619 1.00 92.31 94 THR A C 1
ATOM 707 O O . THR A 1 94 ? 11.455 -11.516 -13.937 1.00 92.31 94 THR A O 1
ATOM 710 N N . THR A 1 95 ? 9.606 -10.338 -14.426 1.00 95.31 95 THR A N 1
ATOM 711 C CA . THR A 1 95 ? 10.086 -9.757 -15.681 1.00 95.31 95 THR A CA 1
ATOM 712 C C . THR A 1 95 ? 10.196 -8.246 -15.531 1.00 95.31 95 THR A C 1
ATOM 714 O O . THR A 1 95 ? 9.396 -7.635 -14.823 1.00 95.31 95 THR A O 1
ATOM 717 N N . ALA A 1 96 ? 11.195 -7.652 -16.181 1.00 95.88 96 ALA A N 1
ATOM 718 C CA . ALA A 1 96 ? 11.383 -6.209 -16.245 1.00 95.88 96 ALA A CA 1
ATOM 719 C C . ALA A 1 96 ? 11.285 -5.754 -17.705 1.00 95.88 96 ALA A C 1
ATOM 721 O O . ALA A 1 96 ? 11.856 -6.398 -18.588 1.00 95.88 96 ALA A O 1
ATOM 722 N N . SER A 1 97 ? 10.555 -4.671 -17.959 1.00 96.38 97 SER A N 1
ATOM 723 C CA . SER A 1 97 ? 10.514 -4.030 -19.271 1.00 96.38 97 SER A CA 1
ATOM 724 C C . SER A 1 97 ? 11.789 -3.227 -19.535 1.00 96.38 97 SER A C 1
ATOM 726 O O . SER A 1 97 ? 12.520 -2.859 -18.613 1.00 96.38 97 SER A O 1
ATOM 728 N N . GLU A 1 98 ? 12.005 -2.852 -20.793 1.00 95.94 98 GLU A N 1
ATOM 729 C CA . GLU A 1 98 ? 12.853 -1.696 -21.088 1.00 95.94 98 GLU A CA 1
ATOM 730 C C . GLU A 1 98 ? 12.237 -0.416 -20.484 1.00 95.94 98 GLU A C 1
ATOM 732 O O . GLU A 1 98 ? 11.014 -0.362 -20.279 1.00 95.94 98 GLU A O 1
ATOM 737 N N . PRO A 1 99 ? 13.047 0.612 -20.173 1.00 96.25 99 PRO A N 1
ATOM 738 C CA . PRO A 1 99 ? 12.529 1.905 -19.741 1.00 96.25 99 PRO A CA 1
ATOM 739 C C . PRO A 1 99 ? 11.617 2.559 -20.796 1.00 96.25 99 PRO A C 1
ATOM 741 O O . PRO A 1 99 ? 11.922 2.527 -21.987 1.00 96.25 99 PRO A O 1
ATOM 744 N N . ASP A 1 100 ? 10.521 3.184 -20.357 1.00 94.50 100 ASP A N 1
ATOM 745 C CA . ASP A 1 100 ? 9.648 4.007 -21.206 1.00 94.50 100 ASP A CA 1
ATOM 746 C C . ASP A 1 100 ? 10.285 5.371 -21.556 1.00 94.50 100 ASP A C 1
ATOM 748 O O . ASP A 1 100 ? 11.370 5.714 -21.081 1.00 94.50 100 ASP A O 1
ATOM 752 N N . ASP A 1 101 ? 9.589 6.197 -22.345 1.00 92.88 101 ASP A N 1
ATOM 753 C CA . ASP A 1 101 ? 10.053 7.542 -22.736 1.00 92.88 101 ASP A CA 1
ATOM 754 C C . ASP A 1 101 ? 10.295 8.487 -21.539 1.00 92.88 101 ASP A C 1
ATOM 756 O O . ASP A 1 101 ? 10.998 9.491 -21.653 1.00 92.88 101 ASP A O 1
ATOM 760 N N . SER A 1 102 ? 9.715 8.182 -20.374 1.00 90.94 102 SER A N 1
ATOM 761 C CA . SER A 1 102 ? 9.927 8.903 -19.112 1.00 90.94 102 SER A CA 1
ATOM 762 C C . SER A 1 102 ? 11.010 8.259 -18.233 1.00 90.94 102 SER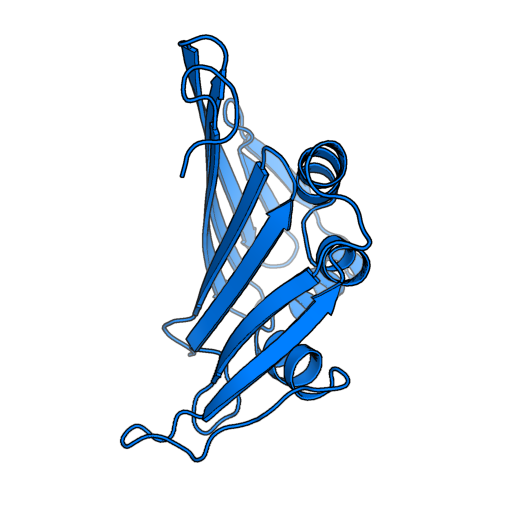 A C 1
ATOM 764 O O . SER A 1 102 ? 11.227 8.695 -17.099 1.00 90.94 102 SER A O 1
ATOM 766 N N . GLY A 1 103 ? 11.695 7.228 -18.736 1.00 93.31 103 GLY A N 1
ATOM 767 C CA . GLY A 1 103 ? 12.726 6.467 -18.038 1.00 93.31 103 GLY A CA 1
ATOM 768 C C . GLY A 1 103 ? 12.188 5.544 -16.945 1.00 93.31 103 GLY A C 1
ATOM 769 O O . GLY A 1 103 ? 12.927 5.243 -16.006 1.00 93.31 103 GLY A O 1
ATOM 770 N N . ARG A 1 104 ? 10.912 5.144 -17.009 1.00 95.44 104 ARG A N 1
ATOM 771 C CA . ARG A 1 104 ? 10.293 4.234 -16.037 1.00 95.44 104 ARG A CA 1
ATOM 772 C C . ARG A 1 104 ? 10.350 2.790 -16.508 1.00 95.44 104 ARG A C 1
ATOM 774 O O . ARG A 1 104 ? 10.038 2.504 -17.656 1.00 95.44 104 ARG A O 1
ATOM 781 N N . THR A 1 105 ? 10.656 1.884 -15.592 1.00 96.75 105 THR A N 1
ATOM 782 C CA . THR A 1 105 ? 10.674 0.438 -15.832 1.00 96.75 105 THR A CA 1
ATOM 783 C C . THR A 1 105 ? 9.479 -0.220 -15.158 1.00 96.75 105 THR A C 1
ATOM 785 O O . THR A 1 105 ? 9.189 0.052 -13.988 1.00 96.75 105 THR A O 1
ATOM 788 N N . GLN A 1 106 ? 8.805 -1.105 -15.889 1.00 97.19 106 GLN A N 1
ATOM 789 C CA . GLN A 1 106 ? 7.746 -1.957 -15.369 1.00 97.19 106 GLN A CA 1
ATOM 790 C C . GLN A 1 106 ? 8.327 -3.299 -14.919 1.00 97.19 106 GLN A C 1
ATOM 792 O O . GLN A 1 106 ? 9.056 -3.946 -15.665 1.00 97.19 106 GLN A O 1
ATOM 797 N N . PHE A 1 107 ? 7.963 -3.733 -13.719 1.00 95.88 107 PHE A N 1
ATOM 798 C CA . PHE A 1 107 ? 8.262 -5.043 -13.161 1.00 95.88 107 PHE A CA 1
ATOM 799 C C . PHE A 1 107 ? 6.955 -5.807 -12.989 1.00 95.88 107 PHE A C 1
ATOM 801 O O . PHE A 1 107 ? 6.089 -5.373 -12.229 1.00 95.88 107 PHE A O 1
ATOM 808 N N . THR A 1 108 ? 6.819 -6.955 -13.647 1.00 95.25 108 THR A N 1
ATOM 809 C CA . THR A 1 108 ? 5.655 -7.830 -13.463 1.00 95.25 108 THR A CA 1
ATOM 810 C C . THR A 1 108 ? 6.082 -9.157 -12.864 1.00 95.25 108 THR A C 1
ATOM 812 O O . THR A 1 108 ? 7.099 -9.725 -13.263 1.00 95.25 108 THR A O 1
ATOM 815 N N . ALA A 1 109 ? 5.326 -9.651 -11.890 1.00 92.56 109 ALA A N 1
ATOM 816 C CA . ALA A 1 109 ? 5.607 -10.917 -11.229 1.00 92.56 109 ALA A CA 1
ATOM 817 C C . ALA A 1 109 ? 4.312 -11.648 -10.875 1.00 92.56 109 ALA A C 1
ATOM 819 O O . ALA A 1 109 ? 3.273 -11.030 -10.643 1.00 92.56 109 ALA A O 1
ATOM 820 N N . GLN A 1 110 ? 4.393 -12.972 -10.773 1.00 91.19 110 GLN A N 1
ATOM 821 C CA . GLN A 1 110 ? 3.312 -13.798 -10.251 1.00 91.19 110 GLN A CA 1
ATOM 822 C C . GLN A 1 110 ? 3.751 -14.392 -8.912 1.00 91.19 110 GLN A C 1
ATOM 824 O O . GLN A 1 110 ? 4.664 -15.211 -8.850 1.00 91.19 110 GLN A O 1
ATOM 829 N N . ALA A 1 111 ? 3.087 -13.991 -7.834 1.00 89.00 111 ALA A N 1
ATOM 830 C CA . ALA A 1 111 ? 3.301 -14.535 -6.500 1.00 89.00 111 ALA A CA 1
ATOM 831 C C . ALA A 1 111 ? 2.111 -15.399 -6.067 1.00 89.00 111 ALA A C 1
ATOM 833 O O . ALA A 1 111 ? 1.083 -15.467 -6.740 1.00 89.00 111 ALA A O 1
ATOM 834 N N . ARG A 1 112 ? 2.233 -16.057 -4.914 1.00 91.88 112 ARG A N 1
ATOM 835 C CA . ARG A 1 112 ? 1.085 -16.628 -4.198 1.00 91.88 112 ARG A CA 1
ATOM 836 C C . ARG A 1 112 ? 0.609 -15.644 -3.137 1.00 91.88 112 ARG A C 1
ATOM 838 O O . ARG A 1 112 ? 1.432 -14.970 -2.515 1.00 91.88 112 ARG A O 1
ATOM 845 N N . MET A 1 113 ? -0.696 -15.605 -2.878 1.00 91.44 113 MET A N 1
ATOM 846 C CA . MET A 1 113 ? -1.282 -14.738 -1.849 1.00 91.44 113 MET A CA 1
ATOM 847 C C . MET A 1 113 ? -0.665 -14.950 -0.460 1.00 91.44 113 MET A C 1
ATOM 849 O O . MET A 1 113 ? -0.520 -13.986 0.286 1.00 91.44 113 MET A O 1
ATOM 853 N N . GLY A 1 114 ? -0.193 -16.160 -0.143 1.00 88.19 114 GLY A N 1
ATOM 854 C CA . GLY A 1 114 ? 0.568 -16.461 1.075 1.00 88.19 114 GLY A CA 1
ATOM 855 C C . GLY A 1 114 ? 1.743 -15.506 1.324 1.00 88.19 114 GLY A C 1
ATOM 856 O O . GLY A 1 114 ? 1.900 -15.015 2.440 1.00 88.19 114 GLY A O 1
ATOM 857 N N . SER A 1 115 ? 2.514 -15.188 0.281 1.00 84.62 115 SER A N 1
ATOM 858 C CA . SER A 1 115 ? 3.636 -14.238 0.341 1.00 84.62 115 SER A CA 1
ATOM 859 C C . SER A 1 115 ? 3.177 -12.779 0.360 1.00 84.62 115 SER A C 1
ATOM 861 O O . SER A 1 115 ? 3.865 -11.918 0.895 1.00 84.62 115 SER A O 1
ATOM 863 N N . VAL A 1 116 ? 2.009 -12.487 -0.212 1.00 86.44 116 VAL A N 1
ATOM 864 C CA . VAL A 1 116 ? 1.439 -11.134 -0.224 1.00 86.44 116 VAL A CA 1
ATOM 865 C C . VAL A 1 116 ? 0.864 -10.773 1.145 1.00 86.44 116 VAL A C 1
ATOM 867 O O . VAL A 1 116 ? 0.997 -9.635 1.580 1.00 86.44 116 VAL A O 1
ATOM 870 N N . TYR A 1 117 ? 0.298 -11.731 1.884 1.00 86.00 117 TYR A N 1
ATOM 871 C CA . TYR A 1 117 ? -0.271 -11.470 3.208 1.00 86.00 117 TYR A CA 1
ATOM 872 C C . TYR A 1 117 ? 0.729 -10.941 4.230 1.00 86.00 117 TYR A C 1
ATOM 874 O O . TYR A 1 117 ? 0.325 -10.185 5.105 1.00 86.00 117 TYR A O 1
ATOM 882 N N . SER A 1 118 ? 2.010 -11.306 4.140 1.00 78.44 118 SER A N 1
ATOM 883 C CA . SER A 1 118 ? 3.040 -10.746 5.027 1.00 78.44 118 SER A CA 1
ATOM 884 C C . SER A 1 118 ? 3.348 -9.274 4.749 1.00 78.44 118 SER A C 1
ATOM 886 O O . SER A 1 118 ? 4.010 -8.635 5.559 1.00 78.44 118 SER A O 1
ATOM 888 N N . LEU A 1 119 ? 2.892 -8.746 3.612 1.00 75.62 119 LEU A N 1
ATOM 889 C CA . LEU A 1 119 ? 3.081 -7.355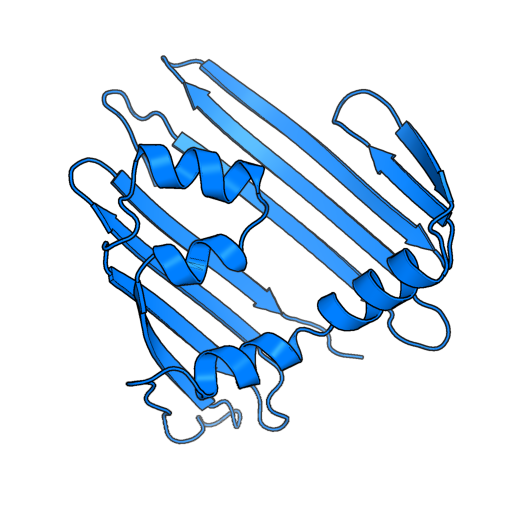 3.199 1.00 75.62 119 LEU A CA 1
ATOM 890 C C . LEU A 1 119 ? 1.868 -6.479 3.526 1.00 75.62 119 LEU A C 1
ATOM 892 O O . LEU A 1 119 ? 1.937 -5.260 3.392 1.00 75.62 119 LEU A O 1
ATOM 896 N N . LEU A 1 120 ? 0.752 -7.094 3.921 1.00 77.25 120 LEU A N 1
ATOM 897 C CA . LEU A 1 120 ? -0.483 -6.404 4.264 1.00 77.25 120 LEU A CA 1
ATOM 898 C C . LEU A 1 120 ? -0.595 -6.236 5.787 1.00 77.25 120 LEU A C 1
ATOM 900 O O . LEU A 1 120 ? -0.089 -7.073 6.539 1.00 77.25 120 LEU A O 1
ATOM 904 N N . PRO A 1 121 ? -1.316 -5.206 6.266 1.00 72.19 121 PRO A N 1
ATOM 905 C CA . PRO A 1 121 ? -1.699 -5.117 7.670 1.00 72.19 121 PRO A CA 1
ATOM 906 C C . PRO A 1 121 ? -2.394 -6.402 8.132 1.00 72.19 121 PRO A C 1
ATOM 908 O O . PRO A 1 121 ? -3.223 -6.953 7.406 1.00 72.19 121 PRO A O 1
ATOM 911 N N . GLN A 1 122 ? -2.083 -6.868 9.345 1.00 73.88 122 GLN A N 1
ATOM 912 C CA . GLN A 1 122 ? -2.533 -8.170 9.852 1.00 73.88 122 GLN A CA 1
ATOM 913 C C . GLN A 1 122 ? -4.054 -8.364 9.753 1.00 73.88 122 GLN A C 1
ATOM 915 O O . GLN A 1 122 ? -4.509 -9.422 9.325 1.00 73.88 122 GLN A O 1
ATOM 920 N N . GLU A 1 123 ? -4.839 -7.345 10.105 1.00 74.00 123 GLU A N 1
ATOM 921 C CA . GLU A 1 123 ? -6.303 -7.414 10.042 1.00 74.00 123 GLU A CA 1
ATOM 922 C C . GLU A 1 123 ? -6.829 -7.487 8.604 1.00 74.00 123 GLU A C 1
ATOM 924 O O . GLU A 1 123 ? -7.763 -8.235 8.317 1.00 74.00 123 GLU A O 1
ATOM 929 N N . ALA A 1 124 ? -6.206 -6.751 7.678 1.00 79.31 124 ALA A N 1
ATOM 930 C CA . ALA A 1 124 ? -6.544 -6.824 6.261 1.00 79.31 124 ALA A CA 1
ATOM 931 C C . ALA A 1 124 ? -6.184 -8.203 5.693 1.00 79.31 124 ALA A C 1
ATOM 933 O O . ALA A 1 124 ? -7.000 -8.825 5.017 1.00 79.31 124 ALA A O 1
ATOM 934 N N . ALA A 1 125 ? -4.994 -8.713 6.020 1.00 86.00 125 ALA A N 1
ATOM 935 C CA . ALA A 1 125 ? -4.556 -10.043 5.622 1.00 86.00 125 ALA A CA 1
ATOM 936 C C . ALA A 1 125 ? -5.502 -11.136 6.141 1.00 86.00 125 ALA A C 1
ATOM 938 O O . ALA A 1 125 ? -5.854 -12.030 5.377 1.00 86.00 125 ALA A O 1
ATOM 939 N N . ALA A 1 126 ? -5.936 -11.056 7.404 1.00 86.06 126 ALA A N 1
ATOM 940 C CA . ALA A 1 126 ? -6.886 -11.999 7.989 1.00 86.06 126 ALA A CA 1
ATOM 941 C C . ALA A 1 126 ? -8.229 -11.989 7.242 1.00 86.06 126 ALA A C 1
ATOM 943 O O . ALA A 1 126 ? -8.661 -13.033 6.768 1.00 86.06 126 ALA A O 1
ATOM 944 N N . ALA A 1 127 ? -8.823 -10.810 7.030 1.00 82.75 127 ALA A N 1
ATOM 945 C CA . ALA A 1 127 ? -10.101 -10.691 6.326 1.00 82.75 127 ALA A CA 1
ATOM 946 C C . ALA A 1 127 ? -10.039 -11.180 4.866 1.00 82.75 127 ALA A C 1
ATOM 948 O O . ALA A 1 127 ? -11.000 -11.746 4.354 1.00 82.75 127 ALA A O 1
ATOM 949 N N . ILE A 1 128 ? -8.913 -10.963 4.175 1.00 86.69 128 ILE A N 1
ATOM 950 C CA . ILE A 1 128 ? -8.742 -11.429 2.792 1.00 86.69 128 ILE A CA 1
ATOM 951 C C . ILE A 1 128 ? -8.508 -12.947 2.751 1.00 86.69 128 ILE A C 1
ATOM 953 O O . ILE A 1 128 ? -8.975 -13.591 1.816 1.00 86.69 128 ILE A O 1
ATOM 957 N N . ARG A 1 129 ? -7.810 -13.533 3.736 1.00 89.25 129 ARG A N 1
ATOM 958 C CA . ARG A 1 129 ? -7.550 -14.987 3.808 1.00 89.25 129 ARG A CA 1
ATOM 959 C C . ARG A 1 129 ? -8.820 -15.824 3.889 1.00 89.25 129 ARG A C 1
ATOM 961 O O . ARG A 1 129 ? -8.829 -16.929 3.357 1.00 89.25 129 ARG A O 1
ATOM 968 N N . ASP A 1 130 ? -9.870 -15.298 4.513 1.00 86.94 130 ASP A N 1
ATOM 969 C CA . ASP A 1 130 ? -11.159 -15.992 4.618 1.00 86.94 130 ASP A CA 1
ATOM 970 C C . ASP A 1 130 ? -11.838 -16.181 3.250 1.00 86.94 130 ASP A C 1
ATOM 972 O O . ASP A 1 130 ? -12.651 -17.086 3.075 1.00 86.94 130 ASP A O 1
ATOM 976 N N . LEU A 1 131 ? -11.496 -15.338 2.269 1.00 88.88 131 LEU A N 1
ATOM 977 C CA . LEU A 1 131 ? -12.127 -15.305 0.946 1.00 88.88 131 LEU A CA 1
ATOM 978 C C . LEU A 1 131 ? -11.194 -15.759 -0.178 1.00 88.88 131 LEU A C 1
ATOM 980 O O . LEU A 1 131 ? -11.645 -16.277 -1.197 1.00 88.88 131 LEU A O 1
ATOM 984 N N . ILE A 1 132 ? -9.893 -15.536 -0.015 1.00 91.88 132 ILE A N 1
ATOM 985 C CA . ILE A 1 132 ? -8.874 -15.854 -1.006 1.00 91.88 132 ILE A CA 1
ATOM 986 C C . ILE A 1 132 ? -7.866 -16.803 -0.357 1.00 91.88 132 ILE A C 1
ATOM 988 O O . ILE A 1 132 ? -7.146 -16.407 0.555 1.00 91.88 132 ILE A O 1
ATOM 992 N N . PRO A 1 133 ? -7.784 -18.062 -0.808 1.00 91.69 133 PRO A N 1
ATOM 993 C CA . PRO A 1 133 ? -6.811 -19.015 -0.290 1.00 91.69 133 PRO A CA 1
ATOM 994 C C . PRO A 1 133 ? -5.357 -18.576 -0.514 1.00 91.69 133 PRO A C 1
ATOM 996 O O . PRO A 1 133 ? -5.025 -17.938 -1.514 1.00 91.69 133 PRO A O 1
ATOM 999 N N . GLN A 1 134 ? -4.458 -18.968 0.391 1.00 92.88 134 GLN A N 1
ATOM 1000 C CA . GLN A 1 134 ? -3.030 -18.610 0.347 1.00 92.88 134 GLN A CA 1
ATOM 1001 C C . GLN A 1 134 ? -2.274 -19.102 -0.897 1.00 92.88 134 GLN A C 1
ATOM 1003 O O . GLN A 1 134 ? -1.250 -18.527 -1.264 1.00 92.88 134 GLN A O 1
ATOM 1008 N N . ASP A 1 135 ? -2.744 -20.168 -1.533 1.00 92.31 135 ASP A N 1
ATOM 1009 C CA . ASP A 1 135 ? -2.188 -20.745 -2.754 1.00 92.31 135 ASP A CA 1
ATOM 1010 C C . ASP A 1 135 ? -2.688 -20.051 -4.029 1.00 92.31 135 ASP A C 1
ATOM 1012 O O . ASP A 1 135 ? -2.113 -20.268 -5.097 1.00 92.31 135 ASP A O 1
ATOM 1016 N N . THR A 1 136 ? -3.678 -19.158 -3.913 1.00 94.00 136 THR A N 1
ATOM 1017 C CA . THR A 1 136 ? -4.181 -18.345 -5.027 1.00 94.00 136 THR A CA 1
ATOM 1018 C C . THR A 1 136 ? -3.060 -17.503 -5.629 1.00 94.00 136 THR A C 1
ATOM 1020 O O . THR A 1 136 ? -2.298 -16.843 -4.913 1.00 94.00 136 THR A O 1
ATOM 1023 N N . GLY A 1 137 ? -2.971 -17.503 -6.960 1.00 92.50 137 GLY A N 1
ATOM 1024 C CA . GLY A 1 137 ? -2.054 -16.635 -7.688 1.00 92.50 137 GLY A CA 1
ATOM 1025 C C . GLY A 1 137 ? -2.406 -15.158 -7.496 1.00 92.50 137 GLY A C 1
ATOM 1026 O O . GLY A 1 137 ? -3.562 -14.764 -7.624 1.00 92.50 137 GLY A O 1
ATOM 1027 N N . CYS A 1 138 ? -1.393 -14.343 -7.221 1.00 93.81 138 CYS A N 1
ATOM 1028 C CA . CYS A 1 138 ? -1.479 -12.893 -7.148 1.00 93.81 138 CYS A CA 1
ATOM 1029 C C . CYS A 1 138 ? -0.535 -12.259 -8.172 1.00 93.81 138 CYS A C 1
ATOM 1031 O O . CYS A 1 138 ? 0.677 -12.480 -8.118 1.00 93.81 138 CYS A O 1
ATOM 1033 N N . GLY A 1 139 ? -1.096 -11.504 -9.112 1.00 94.38 139 GLY A N 1
ATOM 1034 C CA . GLY A 1 139 ? -0.337 -10.685 -10.044 1.00 94.38 139 GLY A CA 1
ATOM 1035 C C . GLY A 1 139 ? 0.176 -9.430 -9.346 1.00 94.38 139 GLY A C 1
ATOM 1036 O O . GLY A 1 139 ? -0.583 -8.741 -8.660 1.00 94.38 139 GLY A O 1
ATOM 1037 N N . LEU A 1 140 ? 1.460 -9.150 -9.537 1.00 93.88 140 LEU A N 1
ATOM 1038 C CA . LEU A 1 140 ? 2.157 -7.962 -9.067 1.00 93.88 140 LEU A CA 1
ATOM 1039 C C . LEU A 1 140 ? 2.596 -7.146 -10.278 1.00 93.88 140 LEU A C 1
ATOM 1041 O O . LEU A 1 140 ? 3.230 -7.687 -11.182 1.00 93.88 140 LEU A O 1
ATOM 1045 N N . ASP A 1 141 ? 2.285 -5.855 -10.269 1.00 95.25 141 ASP A N 1
ATOM 1046 C CA . ASP A 1 141 ? 2.692 -4.905 -11.303 1.00 95.25 141 ASP A CA 1
ATOM 1047 C C . ASP A 1 141 ? 3.289 -3.662 -10.642 1.00 95.25 141 ASP A C 1
ATOM 1049 O O . ASP A 1 141 ? 2.574 -2.901 -9.998 1.00 95.25 141 ASP A O 1
ATOM 1053 N N . LEU A 1 142 ? 4.600 -3.465 -10.736 1.00 95.62 142 LEU A N 1
ATOM 1054 C CA . LEU A 1 142 ? 5.292 -2.318 -10.154 1.00 95.62 142 LEU A CA 1
ATOM 1055 C C . LEU A 1 142 ? 5.906 -1.475 -11.263 1.00 95.62 142 LEU A C 1
ATOM 1057 O O . LEU A 1 142 ? 6.693 -1.963 -12.061 1.00 95.62 142 LEU A O 1
ATOM 1061 N N . TRP A 1 143 ? 5.622 -0.180 -11.252 1.00 96.38 143 TRP A N 1
ATOM 1062 C CA . TRP A 1 143 ? 6.343 0.798 -12.059 1.00 96.38 143 TRP A CA 1
ATOM 1063 C C . TRP A 1 143 ? 7.337 1.532 -11.176 1.00 96.38 143 TRP A C 1
ATOM 1065 O O . TRP A 1 143 ? 6.964 1.961 -10.084 1.00 96.38 143 TRP A O 1
ATOM 1075 N N . ALA A 1 144 ? 8.573 1.701 -11.637 1.00 95.81 144 ALA A N 1
ATOM 1076 C CA . ALA A 1 144 ? 9.594 2.493 -10.957 1.00 95.81 144 ALA A CA 1
ATOM 1077 C C . ALA A 1 144 ? 10.253 3.494 -11.902 1.00 95.81 144 ALA A C 1
ATOM 1079 O O . ALA A 1 144 ? 10.381 3.236 -13.093 1.00 95.81 144 ALA A O 1
ATOM 1080 N N . ASP A 1 145 ? 10.689 4.630 -11.365 1.00 93.38 145 ASP A N 1
ATOM 1081 C CA . ASP A 1 145 ? 11.457 5.624 -12.111 1.00 93.38 145 ASP A CA 1
ATOM 1082 C C . ASP A 1 145 ? 12.931 5.227 -12.300 1.00 93.38 145 ASP A C 1
ATOM 1084 O O . ASP A 1 145 ? 13.407 4.223 -11.767 1.00 93.38 145 ASP A O 1
ATOM 1088 N N . SER A 1 146 ? 13.685 6.067 -13.011 1.00 90.81 146 SER A N 1
ATOM 1089 C CA . SER A 1 146 ? 15.112 5.862 -13.301 1.00 90.81 146 SER A CA 1
ATOM 1090 C C . SER A 1 146 ? 16.027 5.801 -12.068 1.00 90.81 146 SER A C 1
ATOM 1092 O O . SER A 1 146 ? 17.209 5.489 -12.193 1.00 90.81 146 SER A O 1
ATOM 1094 N N . LYS A 1 147 ? 15.507 6.088 -10.867 1.00 90.00 147 LYS A N 1
ATOM 1095 C CA . LYS A 1 147 ? 16.205 5.949 -9.579 1.00 90.00 147 LYS A CA 1
ATOM 1096 C C . LYS A 1 147 ? 15.682 4.761 -8.764 1.00 90.00 147 LYS A C 1
ATOM 1098 O O . LYS A 1 147 ? 15.900 4.716 -7.551 1.00 90.00 147 LYS A O 1
ATOM 1103 N N . SER A 1 148 ? 14.963 3.837 -9.401 1.00 88.25 148 SER A N 1
ATOM 1104 C CA . SER A 1 148 ? 14.324 2.671 -8.780 1.00 88.25 148 SER A CA 1
ATOM 1105 C C . SER A 1 148 ? 13.275 3.031 -7.718 1.00 88.25 148 SER A C 1
ATOM 1107 O O . SER A 1 148 ? 12.944 2.202 -6.865 1.00 88.25 148 SER A O 1
ATOM 1109 N N . ARG A 1 149 ? 12.736 4.256 -7.732 1.00 92.12 149 ARG A N 1
ATOM 1110 C CA . ARG A 1 149 ? 11.665 4.663 -6.811 1.00 92.12 149 ARG A CA 1
ATOM 1111 C C . ARG A 1 149 ? 10.332 4.240 -7.421 1.00 92.12 149 ARG A C 1
ATOM 1113 O O . ARG A 1 149 ? 10.085 4.610 -8.570 1.00 92.12 149 ARG A O 1
ATOM 1120 N N . PRO A 1 150 ? 9.483 3.477 -6.713 1.00 93.12 150 PRO A N 1
ATOM 1121 C CA . PRO A 1 150 ? 8.213 3.062 -7.288 1.00 93.12 150 PRO A CA 1
ATOM 1122 C C . PRO A 1 150 ? 7.349 4.292 -7.587 1.00 93.12 150 PRO A C 1
ATOM 1124 O O . PRO A 1 150 ? 7.375 5.265 -6.851 1.00 93.12 150 PRO A O 1
ATOM 1127 N N . THR A 1 151 ? 6.578 4.266 -8.663 1.00 94.25 151 THR A N 1
ATOM 1128 C CA . THR A 1 151 ? 5.543 5.263 -8.976 1.00 94.25 151 THR A CA 1
ATOM 1129 C C . THR A 1 151 ? 4.156 4.674 -8.758 1.00 94.25 151 THR A C 1
ATOM 1131 O O . THR A 1 151 ? 3.239 5.369 -8.322 1.00 94.25 151 THR A O 1
ATOM 1134 N N . SER A 1 152 ? 4.005 3.372 -9.000 1.00 94.12 152 SER A N 1
ATOM 1135 C CA . SER A 1 152 ? 2.782 2.633 -8.707 1.00 94.12 152 SER A CA 1
ATOM 1136 C C . SER A 1 152 ? 3.062 1.160 -8.450 1.00 94.12 152 SER A C 1
ATOM 1138 O O . SER A 1 152 ? 4.016 0.604 -8.988 1.00 94.12 152 SER A O 1
ATOM 1140 N N . ILE A 1 153 ? 2.208 0.535 -7.646 1.00 93.06 153 ILE A N 1
ATOM 1141 C CA . ILE A 1 153 ? 2.169 -0.908 -7.406 1.00 93.06 153 ILE A CA 1
ATOM 1142 C C . ILE A 1 153 ? 0.720 -1.356 -7.550 1.00 93.06 153 ILE A C 1
ATOM 1144 O O . ILE A 1 153 ? -0.157 -0.785 -6.909 1.00 93.06 153 ILE A O 1
ATOM 1148 N N . GLY A 1 154 ? 0.477 -2.371 -8.365 1.00 93.62 154 GLY A N 1
ATOM 1149 C CA . GLY A 1 154 ? -0.781 -3.080 -8.519 1.00 93.62 154 GLY A CA 1
ATOM 1150 C C . GLY A 1 154 ? -0.672 -4.499 -7.967 1.00 93.62 154 GLY A C 1
ATOM 1151 O O . GLY A 1 154 ? 0.351 -5.166 -8.114 1.00 93.62 154 GLY A O 1
ATOM 1152 N N . LEU A 1 155 ? -1.745 -4.945 -7.324 1.00 92.94 155 LEU A N 1
ATOM 1153 C CA . LEU A 1 155 ? -1.934 -6.278 -6.766 1.00 92.94 155 LEU A CA 1
ATOM 1154 C C . LEU A 1 155 ? -3.276 -6.799 -7.268 1.00 92.94 155 LEU A C 1
ATOM 1156 O O . LEU A 1 155 ? -4.282 -6.099 -7.140 1.00 92.94 155 LEU A O 1
ATOM 1160 N N . SER A 1 156 ? -3.323 -8.015 -7.800 1.00 94.00 156 SER A N 1
ATOM 1161 C CA . SER A 1 156 ? -4.594 -8.627 -8.192 1.00 94.00 156 SER A CA 1
ATOM 1162 C C . SER A 1 156 ? -4.603 -10.130 -7.960 1.00 94.00 156 SER A C 1
ATOM 1164 O O . SER A 1 156 ? -3.683 -10.831 -8.363 1.00 94.00 156 SER A O 1
ATOM 1166 N N . ALA A 1 157 ? -5.648 -10.636 -7.316 1.00 93.50 157 ALA A N 1
ATOM 1167 C CA . ALA A 1 157 ? -5.868 -12.062 -7.118 1.00 93.50 157 ALA A CA 1
ATOM 1168 C C . ALA A 1 157 ? -7.354 -12.386 -7.270 1.00 93.50 157 ALA A C 1
ATOM 1170 O O . ALA A 1 157 ? -8.215 -11.579 -6.913 1.00 93.50 157 ALA A O 1
ATOM 1171 N N . GLN A 1 158 ? -7.655 -13.576 -7.780 1.00 93.19 158 GLN A N 1
ATOM 1172 C CA . GLN A 1 158 ? -9.025 -14.031 -7.987 1.00 93.19 158 GLN A CA 1
ATOM 1173 C C . GLN A 1 158 ? -9.189 -15.468 -7.497 1.00 93.19 158 GLN A C 1
ATOM 1175 O O . GLN A 1 158 ? -8.416 -16.348 -7.865 1.00 93.19 158 GLN A O 1
ATOM 1180 N N . ALA A 1 159 ? -10.220 -15.689 -6.688 1.00 90.19 159 ALA A N 1
ATOM 1181 C CA . ALA A 1 159 ? -10.655 -16.989 -6.197 1.00 90.19 159 ALA A CA 1
ATOM 1182 C C . ALA A 1 159 ? -12.158 -17.172 -6.496 1.00 90.19 159 ALA A C 1
ATOM 1184 O O . ALA A 1 159 ? -12.842 -16.201 -6.845 1.00 90.19 159 ALA A O 1
ATOM 1185 N N . PRO A 1 160 ? -12.717 -18.391 -6.384 1.00 86.88 160 PRO A N 1
ATOM 1186 C CA . PRO A 1 160 ? -14.153 -18.595 -6.545 1.00 86.88 160 PRO A CA 1
ATOM 1187 C C . PRO A 1 160 ? -14.960 -17.690 -5.601 1.00 86.88 160 PRO A C 1
ATOM 1189 O O . PRO A 1 160 ? -14.869 -17.809 -4.385 1.00 86.88 160 PRO A O 1
ATOM 1192 N N . GLY A 1 161 ? -15.746 -16.772 -6.170 1.00 82.56 161 GLY A N 1
ATOM 1193 C CA . GLY A 1 161 ? -16.608 -15.861 -5.410 1.00 82.56 161 GLY A CA 1
ATOM 1194 C C . GLY A 1 161 ? -15.930 -14.611 -4.830 1.00 82.56 161 GLY A C 1
ATOM 1195 O O . GLY A 1 161 ? -16.627 -13.813 -4.207 1.00 82.56 161 GLY A O 1
ATOM 1196 N N . ALA A 1 162 ? -14.625 -14.394 -5.053 1.00 85.94 162 ALA A N 1
ATOM 1197 C CA . ALA A 1 162 ? -13.913 -13.224 -4.535 1.00 85.94 162 ALA A CA 1
ATOM 1198 C C . ALA A 1 162 ? -12.800 -12.720 -5.466 1.00 85.94 162 ALA A C 1
ATOM 1200 O O . ALA A 1 162 ? -12.034 -13.494 -6.041 1.00 85.94 162 ALA A O 1
ATOM 1201 N N . THR A 1 163 ? -12.663 -11.397 -5.543 1.00 89.44 163 THR A N 1
ATOM 1202 C CA . THR A 1 163 ? -11.561 -10.731 -6.245 1.00 89.44 163 THR A CA 1
ATOM 1203 C C . THR A 1 163 ? -10.892 -9.746 -5.302 1.00 89.44 163 THR A C 1
ATOM 1205 O O . THR A 1 163 ? -11.555 -8.886 -4.734 1.00 89.44 163 THR A O 1
ATOM 1208 N N . PHE A 1 164 ? -9.575 -9.831 -5.166 1.00 89.12 164 PHE A N 1
ATOM 1209 C CA . PHE A 1 164 ? -8.768 -8.844 -4.464 1.00 89.12 164 PHE A CA 1
ATOM 1210 C C . PHE A 1 164 ? -8.027 -7.990 -5.479 1.00 89.12 164 PHE A C 1
ATOM 1212 O O . PHE A 1 164 ? -7.315 -8.508 -6.336 1.00 89.12 164 PHE A O 1
ATOM 1219 N N . THR A 1 165 ? -8.176 -6.677 -5.353 1.00 90.88 165 THR A N 1
ATOM 1220 C CA . THR A 1 165 ? -7.398 -5.692 -6.101 1.00 90.88 165 THR A CA 1
ATOM 1221 C C . THR A 1 165 ? -6.849 -4.667 -5.127 1.00 90.88 165 THR A C 1
ATOM 1223 O O . THR A 1 165 ? -7.618 -4.066 -4.374 1.00 90.88 165 THR A O 1
ATOM 1226 N N . GLY A 1 166 ? -5.543 -4.448 -5.159 1.00 87.62 166 GLY A N 1
ATOM 1227 C CA . GLY A 1 166 ? -4.868 -3.404 -4.402 1.00 87.62 166 GLY A CA 1
ATOM 1228 C C . GLY A 1 166 ? -4.064 -2.521 -5.339 1.00 87.62 166 GLY A C 1
ATOM 1229 O O . GLY A 1 166 ? -3.507 -2.998 -6.325 1.00 87.62 166 GLY A O 1
ATOM 1230 N N . SER A 1 167 ? -3.987 -1.234 -5.029 1.00 90.56 167 SER A N 1
ATOM 1231 C CA . SER A 1 167 ? -3.096 -0.321 -5.734 1.00 90.56 167 SER A CA 1
ATOM 1232 C C . SER A 1 167 ? -2.475 0.668 -4.763 1.00 90.56 167 SER A C 1
ATOM 1234 O O . SER A 1 167 ? -3.170 1.204 -3.903 1.00 90.56 167 SER A O 1
ATOM 1236 N N . MET A 1 168 ? -1.192 0.950 -4.941 1.00 89.12 168 MET A N 1
ATOM 1237 C CA . MET A 1 168 ? -0.478 2.025 -4.264 1.00 89.12 168 MET A CA 1
ATOM 1238 C C . MET A 1 168 ? 0.126 2.943 -5.317 1.00 89.12 168 MET A C 1
ATOM 1240 O O . MET A 1 168 ? 0.669 2.472 -6.312 1.00 89.12 168 MET A O 1
ATOM 1244 N N . THR A 1 169 ? 0.050 4.251 -5.102 1.00 89.81 169 THR A N 1
ATOM 1245 C CA . THR A 1 169 ? 0.687 5.251 -5.966 1.00 89.81 169 THR A CA 1
ATOM 1246 C C 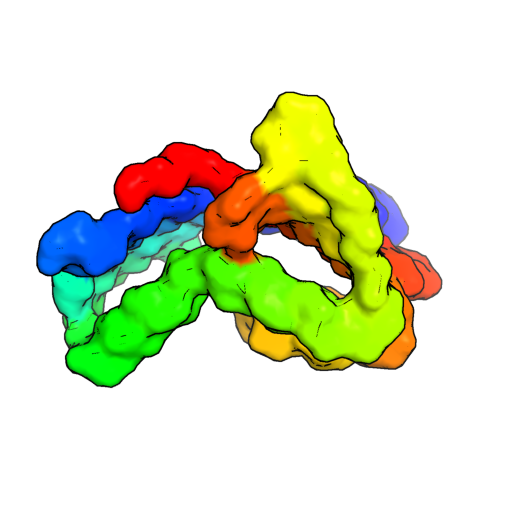. THR A 1 169 ? 1.619 6.103 -5.133 1.00 89.81 169 THR A C 1
ATOM 1248 O O . THR A 1 169 ? 1.225 6.582 -4.069 1.00 89.81 169 THR A O 1
ATOM 1251 N N . PHE A 1 170 ? 2.824 6.333 -5.634 1.00 88.69 170 PHE A N 1
ATOM 1252 C CA . PHE A 1 170 ? 3.848 7.091 -4.936 1.00 88.69 170 PHE A CA 1
ATOM 1253 C C . PHE A 1 170 ? 4.184 8.333 -5.743 1.00 88.69 170 PHE A C 1
ATOM 1255 O O . PHE A 1 170 ? 4.541 8.260 -6.916 1.00 88.69 170 PHE A O 1
ATOM 1262 N N . ASN A 1 171 ? 4.068 9.483 -5.092 1.00 81.69 171 ASN A N 1
ATOM 1263 C CA . ASN A 1 171 ? 4.272 10.782 -5.707 1.00 81.69 171 ASN A CA 1
ATOM 1264 C C . ASN A 1 171 ? 5.143 11.654 -4.801 1.00 81.69 171 ASN A C 1
ATOM 1266 O O . ASN A 1 171 ? 5.229 11.426 -3.597 1.00 81.69 171 ASN A O 1
ATOM 1270 N N . ALA A 1 172 ? 5.738 12.697 -5.384 1.00 75.38 172 ALA A N 1
ATOM 1271 C CA . ALA A 1 172 ? 6.433 13.754 -4.649 1.00 75.38 172 ALA A CA 1
ATOM 1272 C C . ALA A 1 172 ? 7.585 13.273 -3.740 1.00 75.38 172 ALA A C 1
ATOM 1274 O O . ALA A 1 172 ? 7.714 13.723 -2.603 1.00 75.38 172 ALA A O 1
ATOM 1275 N N . TYR A 1 173 ? 8.466 12.416 -4.268 1.00 72.00 173 TYR A N 1
ATOM 1276 C CA . TYR A 1 173 ? 9.769 12.139 -3.656 1.00 72.00 173 TYR A CA 1
ATOM 1277 C C . TYR A 1 173 ? 10.578 13.435 -3.517 1.00 72.00 173 TYR A C 1
ATOM 1279 O O . TYR A 1 173 ? 10.965 14.022 -4.532 1.00 72.00 173 TYR A O 1
ATOM 1287 N N . ARG A 1 174 ? 10.820 13.872 -2.279 1.00 61.72 174 ARG A N 1
ATOM 1288 C CA . ARG A 1 174 ? 11.637 15.045 -1.943 1.00 61.72 174 ARG A CA 1
ATOM 1289 C C . ARG A 1 174 ? 12.923 14.626 -1.254 1.00 61.72 174 ARG A C 1
ATOM 1291 O O . ARG A 1 174 ? 12.851 13.702 -0.416 1.00 61.72 174 ARG A O 1
#

Secondary structure (DSSP, 8-state):
---STTS-EEEEEEEEEEE-SSS-EEEEEEEEEEEETTEEEEEEEEEEEETTEEEEE-SS-EEEEE--HHHHHHHHHHT-THHHHHHHHTSTT-EEPPP-TTS-EEEEEEEEHHHHHTTS-HHHHHHHHTTS-TTSEEEEEEEE-TTS-EEEEEEEEEETTEEEEEEEE-----

Foldseek 3Di:
DAFDPPRWDKDKDKDKDWDLPPATWMWMKMWIWTQDPNDIDIAIKIWIDTHQWIWIDGRDDIDIDGHDPVRSVVCSVLVQQLVVLVVQVPDPAWDWDQADPQQKIKIKDKDFLLVVLVVDDVVVSVVVCVPGPRRWIKIWIWIAHNVSRTQKIWIWTDDVRDIDIDMDGDDDDD

Radius of gyration: 17.78 Å; chains: 1; bounding box: 44×36×45 Å

Sequence (174 aa):
MSIGANGDYKHAAETASFTLYPKFAMNATGVTQTMQGGELTKITQKVIVSGQNLKGFDGEKWTQSTLTAAQLNTLQTQSDPRQFTFMIGTLPGTTASEPDDSGRTQFTAQARMGSVYSLLPQEAAAAIRDLIPQDTGCGLDLWADSKSRPTSIGLSAQAPGATFTGSMTFNAYR